Protein AF-A0A7C3YK26-F1 (afdb_monomer_lite)

Foldseek 3Di:
DPDLCPPPDDDPPPPHAQAAQDALVVLVVDDDRNPDDSRHPDDNCVVVVVVVVVCVVSVD

Radius of gyration: 14.01 Å; chains: 1; bounding box: 30×23×40 Å

Structure (mmCIF, N/CA/C/O backbone):
data_AF-A0A7C3YK26-F1
#
_entry.id   AF-A0A7C3YK26-F1
#
loop_
_atom_site.group_PDB
_atom_site.id
_atom_site.type_symbol
_atom_site.label_atom_id
_atom_site.label_alt_id
_atom_site.label_comp_id
_atom_site.label_asym_id
_atom_site.label_entity_id
_atom_site.label_seq_id
_atom_site.pdbx_PDB_ins_code
_atom_site.Cartn_x
_atom_site.Cartn_y
_atom_site.Cartn_z
_atom_site.occupancy
_atom_site.B_iso_or_equiv
_atom_site.auth_seq_id
_atom_site.auth_comp_id
_atom_site.auth_asym_id
_a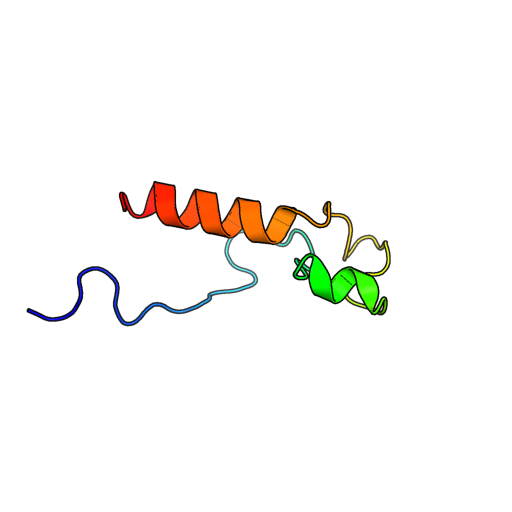tom_site.auth_atom_id
_atom_site.pdbx_PDB_model_num
ATOM 1 N N . ALA A 1 1 ? -13.558 9.089 27.919 1.00 59.66 1 ALA A N 1
ATOM 2 C CA . ALA A 1 1 ? -13.407 7.822 27.179 1.00 59.66 1 ALA A CA 1
ATOM 3 C C . ALA A 1 1 ? -12.254 7.990 26.199 1.00 59.66 1 ALA A C 1
ATOM 5 O O . ALA A 1 1 ? -12.236 8.994 25.496 1.00 59.66 1 ALA A O 1
ATOM 6 N N . GLN A 1 2 ? -11.274 7.085 26.220 1.00 54.09 2 GLN A N 1
ATOM 7 C CA . GLN A 1 2 ? -10.192 7.028 25.228 1.00 54.09 2 GLN A CA 1
ATOM 8 C C . GLN A 1 2 ? -10.797 6.768 23.834 1.00 54.09 2 GLN A C 1
ATOM 10 O O . GLN A 1 2 ? -11.909 6.246 23.744 1.00 54.09 2 GLN A O 1
ATOM 15 N N . SER A 1 3 ? -10.099 7.178 22.772 1.00 62.09 3 SER A N 1
ATOM 16 C CA . SER A 1 3 ? -10.613 7.163 21.397 1.00 62.09 3 SER A CA 1
ATOM 17 C C . SER A 1 3 ? -11.248 5.831 20.977 1.00 62.09 3 SER A C 1
ATOM 19 O O . SER A 1 3 ? -10.756 4.763 21.331 1.00 62.09 3 SER A O 1
ATOM 21 N N . LYS A 1 4 ? -12.296 5.909 20.140 1.00 63.97 4 LYS A N 1
ATOM 22 C CA . LYS A 1 4 ? -12.876 4.748 19.444 1.00 63.97 4 LYS A CA 1
ATOM 23 C C . LYS A 1 4 ? -11.930 4.138 18.400 1.00 63.97 4 LYS A C 1
ATOM 25 O O . LYS A 1 4 ? -12.168 3.012 17.994 1.00 63.97 4 LYS A O 1
ATOM 30 N N . LEU A 1 5 ? -10.893 4.867 17.972 1.00 75.88 5 LEU A N 1
ATOM 31 C CA . LEU A 1 5 ? -9.930 4.457 16.937 1.00 75.88 5 LEU A CA 1
ATOM 32 C C . LEU A 1 5 ? -8.518 5.047 17.159 1.00 75.88 5 LEU A C 1
ATOM 34 O O . LEU A 1 5 ? -7.756 5.215 16.215 1.00 75.88 5 LEU A O 1
ATOM 38 N N . MET A 1 6 ? -8.139 5.431 18.385 1.00 83.62 6 MET A N 1
ATOM 39 C CA . MET A 1 6 ? -6.766 5.873 18.684 1.00 83.62 6 MET A CA 1
ATOM 40 C C . MET A 1 6 ? -6.198 5.181 19.927 1.00 83.62 6 MET A C 1
ATOM 42 O O . MET A 1 6 ? -6.887 5.112 20.950 1.00 83.62 6 MET A O 1
ATOM 46 N N . PRO A 1 7 ? -4.919 4.773 19.870 1.00 86.44 7 PRO A N 1
ATOM 47 C CA . PRO A 1 7 ? -4.000 4.963 18.735 1.00 86.44 7 PRO A CA 1
ATOM 48 C C . PRO A 1 7 ? -4.303 4.031 17.540 1.00 86.44 7 PRO A C 1
ATOM 50 O O . PRO A 1 7 ? -4.687 2.883 17.735 1.00 86.44 7 PRO A O 1
ATOM 53 N N . THR A 1 8 ? -4.150 4.548 16.314 1.00 87.12 8 THR A N 1
ATOM 54 C CA . THR A 1 8 ? -4.153 3.752 15.071 1.00 87.12 8 THR A CA 1
ATOM 55 C C . THR A 1 8 ? -2.710 3.578 14.615 1.00 87.12 8 T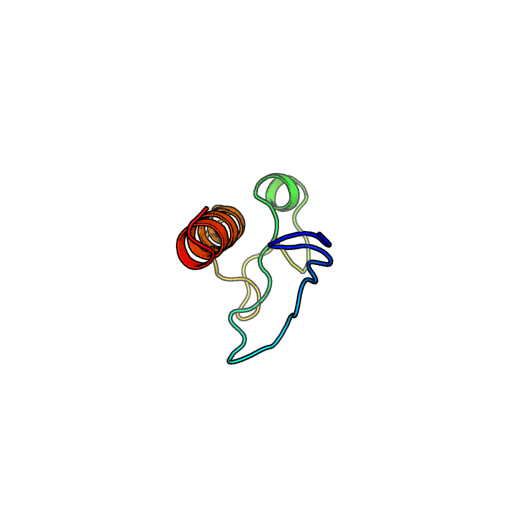HR A C 1
ATOM 57 O O . THR A 1 8 ? -1.932 4.531 14.649 1.00 87.12 8 THR A O 1
ATOM 60 N N . PHE A 1 9 ? -2.366 2.369 14.178 1.00 91.06 9 PHE A N 1
ATOM 61 C CA . PHE A 1 9 ? -1.040 2.023 13.680 1.00 91.06 9 PHE A CA 1
ATOM 62 C C . PHE A 1 9 ? -1.148 1.423 12.282 1.00 91.06 9 PHE A C 1
ATOM 64 O O . PHE A 1 9 ? -2.108 0.714 11.983 1.00 91.06 9 PHE A O 1
ATOM 71 N N . ILE A 1 10 ? -0.137 1.671 11.453 1.00 90.56 10 ILE A N 1
ATOM 72 C CA . ILE A 1 10 ? 0.017 0.995 10.168 1.00 90.56 10 ILE A CA 1
ATOM 73 C C . ILE A 1 10 ? 0.797 -0.294 10.411 1.00 90.56 10 ILE A C 1
ATOM 75 O O . ILE A 1 10 ? 1.923 -0.254 10.903 1.00 90.56 10 ILE A O 1
ATOM 79 N N . ILE A 1 11 ? 0.178 -1.433 10.099 1.00 93.81 11 ILE A N 1
ATOM 80 C CA . ILE A 1 11 ? 0.824 -2.745 10.149 1.00 93.81 11 ILE A CA 1
ATOM 81 C C . ILE A 1 11 ? 1.021 -3.231 8.717 1.00 93.81 11 ILE A C 1
ATOM 83 O O . ILE A 1 11 ? 0.056 -3.480 7.996 1.00 93.81 11 ILE A O 1
ATOM 87 N N . GLU A 1 12 ? 2.277 -3.375 8.319 1.00 94.56 12 GLU A N 1
ATOM 88 C CA . GLU A 1 12 ? 2.663 -3.827 6.984 1.00 94.56 12 GLU A CA 1
ATOM 89 C C . GLU A 1 12 ? 3.007 -5.320 6.975 1.00 94.56 12 GLU A C 1
ATOM 91 O O . GLU A 1 12 ? 3.231 -5.928 8.022 1.00 94.56 12 GLU A O 1
ATOM 96 N N . LEU A 1 13 ? 3.041 -5.923 5.778 1.00 94.81 13 LEU A N 1
ATOM 97 C CA . LEU A 1 13 ? 3.360 -7.345 5.561 1.00 94.81 13 LEU A CA 1
ATOM 98 C C . LEU A 1 13 ? 2.505 -8.324 6.395 1.00 94.81 13 LEU A C 1
ATOM 100 O O . LEU A 1 13 ? 2.908 -9.460 6.651 1.00 94.81 13 LEU A O 1
ATOM 104 N N . ALA A 1 14 ? 1.305 -7.903 6.797 1.00 94.69 14 ALA A N 1
ATOM 105 C CA . ALA A 1 14 ? 0.349 -8.735 7.509 1.00 94.69 14 ALA A CA 1
ATOM 106 C C . ALA A 1 14 ? -0.588 -9.450 6.528 1.00 94.69 14 ALA A C 1
ATOM 108 O O . ALA A 1 14 ? -1.109 -8.847 5.593 1.00 94.69 14 ALA A O 1
ATOM 109 N N . ASN A 1 15 ? -0.837 -10.741 6.766 1.00 94.06 15 ASN A N 1
ATOM 110 C CA . ASN A 1 15 ? -1.783 -11.591 6.021 1.00 94.06 15 ASN A CA 1
ATOM 111 C C . ASN A 1 15 ? -1.481 -11.796 4.519 1.00 94.06 15 ASN A C 1
ATOM 113 O O . ASN A 1 15 ? -2.171 -12.569 3.857 1.00 94.06 15 ASN A O 1
ATOM 117 N N . GLY A 1 16 ? -0.449 -11.149 3.976 1.00 93.94 16 GLY A N 1
ATOM 118 C CA . GLY A 1 16 ? -0.025 -11.267 2.586 1.00 93.94 16 GLY A CA 1
ATOM 119 C C . GLY A 1 16 ? 0.944 -10.156 2.180 1.00 93.94 16 GLY A C 1
ATOM 120 O O . GLY A 1 16 ? 1.237 -9.244 2.949 1.00 93.94 16 GLY A O 1
ATOM 121 N N . CYS A 1 17 ? 1.449 -10.233 0.947 1.00 95.00 17 CYS A N 1
ATOM 122 C CA . CYS A 1 17 ? 2.296 -9.200 0.357 1.00 95.00 17 CYS A CA 1
ATOM 123 C C . CYS A 1 17 ? 1.957 -9.035 -1.127 1.00 95.00 17 CYS A C 1
ATOM 125 O O . CYS A 1 17 ? 2.147 -9.949 -1.933 1.00 95.00 17 CYS A O 1
ATOM 127 N N . VAL A 1 18 ? 1.447 -7.857 -1.486 1.00 94.62 18 VAL A N 1
ATOM 128 C CA . VAL A 1 18 ? 1.106 -7.497 -2.873 1.00 94.62 18 VAL A CA 1
ATOM 129 C C . VAL A 1 18 ? 2.167 -6.619 -3.536 1.00 94.62 18 VAL A C 1
ATOM 131 O O . VAL A 1 18 ? 2.093 -6.394 -4.747 1.00 94.62 18 VAL A O 1
ATOM 134 N N . GLY A 1 19 ? 3.203 -6.236 -2.789 1.00 95.62 19 GLY A N 1
ATOM 135 C CA . GLY A 1 19 ? 4.245 -5.315 -3.223 1.00 95.62 19 GLY A CA 1
ATOM 136 C C . GLY A 1 19 ? 4.081 -3.921 -2.621 1.00 95.62 19 GLY A C 1
ATOM 137 O O . GLY A 1 19 ? 3.322 -3.740 -1.671 1.00 95.62 19 GLY A O 1
ATOM 138 N N . TYR A 1 20 ? 4.795 -2.958 -3.194 1.00 97.00 20 TYR A N 1
ATOM 139 C CA . TYR A 1 20 ? 4.703 -1.547 -2.853 1.00 97.00 20 TYR A CA 1
ATOM 140 C C . TYR A 1 20 ? 3.342 -0.974 -3.239 1.00 97.00 20 TYR A C 1
ATOM 142 O O . TYR A 1 20 ? 2.750 -1.346 -4.257 1.00 97.00 20 TYR A O 1
ATOM 150 N N . ILE A 1 21 ? 2.864 -0.053 -2.404 1.00 96.81 21 ILE A N 1
ATOM 151 C CA . ILE A 1 21 ? 1.620 0.688 -2.609 1.00 96.81 21 ILE A CA 1
ATOM 152 C C . ILE A 1 21 ? 1.936 2.185 -2.468 1.00 96.81 21 ILE A C 1
ATOM 154 O O . ILE A 1 21 ? 1.648 2.774 -1.425 1.00 96.81 21 ILE A O 1
ATOM 158 N N . PRO A 1 22 ? 2.590 2.803 -3.469 1.00 96.38 22 PRO A N 1
ATOM 159 C CA . PRO A 1 22 ? 2.915 4.222 -3.415 1.00 96.38 22 PRO A CA 1
ATOM 160 C C . PRO A 1 22 ? 1.651 5.084 -3.452 1.00 96.38 22 PRO A C 1
ATOM 162 O O . PRO A 1 22 ? 0.585 4.645 -3.896 1.00 96.38 22 PRO A O 1
ATOM 165 N N . THR A 1 23 ? 1.781 6.340 -3.035 1.00 95.69 23 THR A N 1
ATOM 166 C CA . THR A 1 23 ? 0.759 7.355 -3.313 1.00 95.69 23 THR A CA 1
ATOM 167 C C . THR A 1 23 ? 0.738 7.682 -4.807 1.00 95.69 23 THR A C 1
ATOM 169 O O . THR A 1 23 ? 1.740 7.513 -5.502 1.00 95.69 23 THR A O 1
ATOM 172 N N . GLU A 1 24 ? -0.386 8.191 -5.316 1.00 95.56 24 GLU A N 1
ATOM 173 C CA . GLU A 1 24 ? -0.499 8.587 -6.729 1.00 95.56 24 GLU A CA 1
ATOM 174 C C . GLU A 1 24 ? 0.534 9.665 -7.110 1.00 95.56 24 GLU A C 1
ATOM 176 O O . GLU A 1 24 ? 1.118 9.607 -8.189 1.00 95.56 24 GLU A O 1
ATOM 181 N N . GLU A 1 25 ? 0.838 10.588 -6.192 1.00 95.81 25 GLU A N 1
ATOM 182 C CA . GLU A 1 25 ? 1.887 11.599 -6.368 1.00 95.81 25 GLU A CA 1
ATOM 183 C C 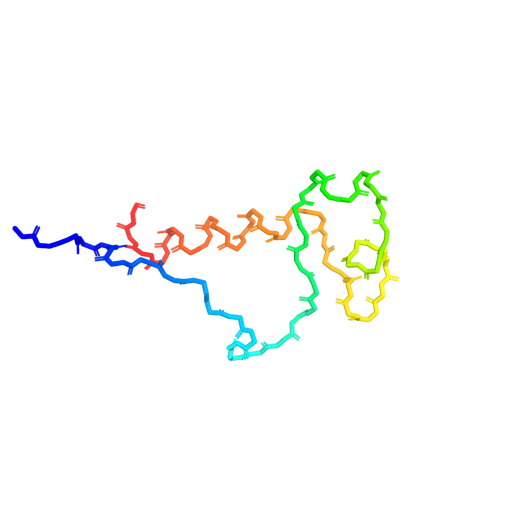. GLU A 1 25 ? 3.292 10.984 -6.457 1.00 95.81 25 GLU A C 1
ATOM 185 O O . GLU A 1 25 ? 4.096 11.421 -7.280 1.00 95.81 25 GLU A O 1
ATOM 190 N N . ALA A 1 26 ? 3.593 9.941 -5.675 1.00 96.19 26 ALA A N 1
ATOM 191 C CA . ALA A 1 26 ? 4.910 9.302 -5.694 1.00 96.19 26 ALA A CA 1
ATOM 192 C C . ALA A 1 26 ? 5.251 8.713 -7.073 1.00 96.19 26 ALA A C 1
ATOM 194 O O . ALA A 1 26 ? 6.413 8.738 -7.482 1.00 96.19 26 ALA A O 1
ATOM 195 N N . PHE A 1 27 ? 4.253 8.251 -7.835 1.00 95.56 27 PHE A N 1
ATOM 196 C CA . PHE A 1 27 ? 4.466 7.766 -9.204 1.00 95.56 27 PHE A CA 1
ATOM 197 C C . PHE A 1 27 ? 5.014 8.839 -10.155 1.00 95.56 27 PHE A C 1
ATOM 199 O O . PHE A 1 27 ? 5.694 8.486 -11.115 1.00 95.56 27 PHE A O 1
ATOM 206 N N . LEU A 1 28 ? 4.787 10.131 -9.892 1.00 95.25 28 LEU A N 1
ATOM 207 C CA . LEU A 1 28 ? 5.350 11.220 -10.703 1.00 95.25 28 LEU A CA 1
ATOM 208 C C . LEU A 1 28 ? 6.879 11.302 -10.589 1.00 95.25 28 LEU A C 1
ATOM 210 O O . LEU A 1 28 ? 7.533 11.817 -11.494 1.00 95.25 28 LEU A O 1
ATOM 214 N N . GLY A 1 29 ? 7.442 10.803 -9.484 1.00 94.94 29 GLY A N 1
ATOM 215 C CA . GLY A 1 29 ? 8.882 10.791 -9.231 1.00 94.94 29 GLY A CA 1
ATOM 216 C C . GLY A 1 29 ? 9.620 9.571 -9.790 1.00 94.94 29 GLY A C 1
ATOM 217 O O . GLY A 1 29 ? 10.840 9.630 -9.928 1.00 94.94 29 GLY A O 1
ATOM 218 N N . GLY A 1 30 ? 8.908 8.488 -10.124 1.00 93.62 30 GLY A N 1
ATOM 219 C CA . GLY A 1 30 ? 9.521 7.206 -10.499 1.00 93.62 30 GLY A CA 1
ATOM 220 C C . GLY A 1 30 ? 10.363 6.575 -9.377 1.00 93.62 30 GLY A C 1
ATOM 221 O O . GLY A 1 30 ? 10.356 7.043 -8.233 1.00 93.62 30 GLY A O 1
ATOM 222 N N . GLY A 1 31 ? 11.066 5.484 -9.688 1.00 94.62 31 GLY A N 1
ATOM 223 C CA . GLY A 1 31 ? 11.992 4.812 -8.770 1.00 94.62 31 GLY A CA 1
ATOM 224 C C . GLY A 1 31 ? 11.538 3.433 -8.292 1.00 94.62 31 GLY A C 1
ATOM 225 O O . GLY A 1 31 ? 10.530 2.889 -8.721 1.00 94.62 31 GLY A O 1
ATOM 226 N N . TYR A 1 32 ? 12.309 2.836 -7.378 1.00 95.69 32 TYR A N 1
ATOM 227 C CA . TYR A 1 32 ? 12.194 1.410 -7.034 1.00 95.69 32 TYR A CA 1
ATOM 228 C C . TYR A 1 32 ? 10.789 0.960 -6.591 1.00 95.69 32 TYR A C 1
ATOM 230 O O . TYR A 1 32 ? 10.382 -0.172 -6.854 1.00 95.69 32 TYR A O 1
ATOM 238 N N . GLU A 1 33 ? 10.052 1.837 -5.914 1.00 96.06 33 GLU A N 1
ATOM 239 C CA . GLU A 1 33 ? 8.735 1.528 -5.353 1.00 96.06 33 GLU A CA 1
ATOM 240 C C . GLU A 1 33 ? 7.594 1.800 -6.342 1.00 96.06 33 GLU A C 1
ATOM 242 O O . GLU A 1 33 ? 6.509 1.242 -6.186 1.00 96.06 33 GLU A O 1
ATOM 247 N N . THR A 1 34 ? 7.819 2.619 -7.370 1.00 96.50 34 THR A N 1
ATOM 248 C CA . THR A 1 34 ? 6.800 3.123 -8.312 1.00 96.50 34 THR A CA 1
ATOM 249 C C . THR A 1 34 ? 7.001 2.613 -9.740 1.00 96.50 34 THR A C 1
ATOM 251 O O . THR A 1 34 ? 6.037 2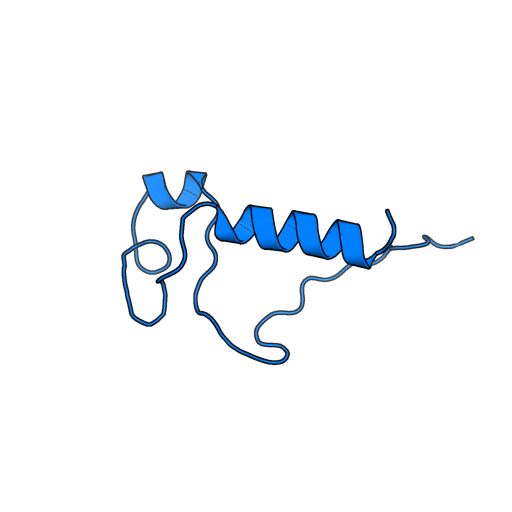.538 -10.504 1.00 96.50 34 THR A O 1
ATOM 254 N N . ASP A 1 35 ? 8.215 2.201 -10.101 1.00 95.50 35 ASP A N 1
ATOM 255 C CA . ASP A 1 35 ? 8.521 1.577 -11.382 1.00 95.50 35 ASP A CA 1
ATOM 256 C C . ASP A 1 35 ? 7.949 0.156 -11.436 1.00 95.50 35 ASP A C 1
ATOM 258 O O . ASP A 1 35 ? 8.043 -0.626 -10.485 1.00 95.50 35 ASP A O 1
ATOM 262 N N . LEU A 1 36 ? 7.367 -0.201 -12.584 1.00 95.06 36 LEU A N 1
ATOM 263 C CA . LEU A 1 36 ? 6.666 -1.470 -12.743 1.00 95.06 36 LEU A CA 1
ATOM 264 C C . LEU A 1 36 ? 7.613 -2.668 -12.549 1.00 95.06 36 LEU A C 1
ATOM 266 O O . LEU A 1 36 ? 8.531 -2.906 -13.333 1.00 95.06 36 LEU A O 1
ATOM 270 N N . ALA A 1 37 ? 7.331 -3.478 -11.534 1.00 95.00 37 ALA A N 1
ATOM 271 C CA . ALA A 1 37 ? 8.088 -4.663 -11.158 1.00 95.00 37 ALA A CA 1
ATOM 272 C C . ALA A 1 37 ? 7.167 -5.733 -10.555 1.00 95.00 37 ALA A C 1
ATOM 274 O O . ALA A 1 37 ? 6.030 -5.476 -10.168 1.00 95.00 37 ALA A O 1
ATOM 275 N N . ARG A 1 38 ? 7.661 -6.962 -10.363 1.00 94.25 38 ARG A N 1
ATOM 276 C CA . ARG A 1 38 ? 6.892 -7.996 -9.635 1.00 94.25 38 ARG A CA 1
ATOM 277 C C . ARG A 1 38 ? 6.484 -7.525 -8.225 1.00 94.25 38 ARG A C 1
ATOM 279 O O . ARG A 1 38 ? 5.408 -7.891 -7.735 1.00 94.25 38 ARG A O 1
ATOM 286 N N . SER A 1 39 ? 7.348 -6.728 -7.599 1.00 93.25 39 SER A N 1
ATOM 287 C CA . SER A 1 39 ? 7.164 -6.073 -6.302 1.00 93.25 39 SER A CA 1
ATOM 288 C C . SER A 1 39 ? 6.420 -4.739 -6.376 1.00 93.25 39 SER A C 1
ATOM 290 O O . SER A 1 39 ? 6.069 -4.232 -5.324 1.00 93.25 39 SER A O 1
ATOM 292 N N . SER A 1 40 ? 6.144 -4.179 -7.554 1.00 94.62 40 SER A N 1
ATOM 293 C CA . SER A 1 40 ? 5.370 -2.943 -7.716 1.00 94.62 40 SER A CA 1
ATOM 294 C C . SER A 1 40 ? 4.539 -3.023 -8.995 1.00 94.62 40 SER A C 1
ATOM 296 O O . SER A 1 40 ? 5.020 -2.789 -10.097 1.00 94.62 40 SER A O 1
ATOM 298 N N . LYS A 1 41 ? 3.300 -3.502 -8.857 1.00 95.38 41 LYS A N 1
ATOM 299 C CA . LYS A 1 41 ? 2.442 -3.925 -9.986 1.00 95.38 41 LYS A CA 1
ATOM 300 C C . LYS A 1 41 ? 0.999 -3.446 -9.888 1.00 95.38 41 LYS A C 1
ATOM 302 O O . LYS A 1 41 ? 0.155 -3.858 -10.680 1.00 95.38 41 LYS A O 1
ATOM 307 N N . LEU A 1 42 ? 0.696 -2.670 -8.857 1.00 95.94 42 LEU A N 1
ATOM 308 C CA . LEU A 1 42 ? -0.647 -2.176 -8.611 1.00 95.94 42 LEU A CA 1
ATOM 309 C C . LEU A 1 42 ? -0.858 -0.865 -9.362 1.00 95.94 42 LEU A C 1
ATOM 311 O O . LEU A 1 42 ? 0.091 -0.147 -9.666 1.00 95.94 42 LEU A O 1
ATOM 315 N N . ILE A 1 43 ? -2.117 -0.559 -9.664 1.00 95.94 43 ILE A N 1
ATOM 316 C CA . ILE A 1 43 ? -2.472 0.727 -10.263 1.00 95.94 43 ILE A CA 1
ATOM 317 C C . ILE A 1 43 ? -2.183 1.872 -9.275 1.00 95.94 43 ILE A C 1
ATOM 319 O O . ILE A 1 43 ? -2.322 1.655 -8.068 1.00 95.94 43 ILE A O 1
ATOM 323 N N . PRO A 1 44 ? -1.893 3.101 -9.745 1.00 95.50 44 PRO A N 1
ATOM 324 C CA . PRO A 1 44 ? -1.598 4.235 -8.862 1.00 95.50 44 PRO A CA 1
ATOM 325 C C . PRO A 1 44 ? -2.661 4.526 -7.791 1.00 95.50 44 PRO A C 1
ATOM 327 O O . PRO A 1 44 ? -2.347 4.997 -6.705 1.00 95.50 44 PRO A O 1
ATOM 330 N N . LYS A 1 45 ? -3.923 4.167 -8.057 1.00 97.25 45 LYS A N 1
ATOM 331 C CA . LYS A 1 45 ? -5.053 4.349 -7.131 1.00 97.25 45 LYS A CA 1
ATOM 332 C C . LYS A 1 45 ? -5.146 3.304 -6.013 1.00 97.25 45 LYS A C 1
ATOM 334 O O . LYS A 1 45 ? -6.029 3.406 -5.165 1.00 97.25 45 LYS A O 1
ATOM 339 N N . ALA A 1 46 ? -4.286 2.285 -6.001 1.00 97.00 46 ALA A N 1
ATOM 340 C CA . ALA A 1 46 ? -4.400 1.174 -5.059 1.00 97.00 46 ALA A CA 1
ATOM 341 C C . ALA A 1 46 ? -4.276 1.613 -3.591 1.00 97.00 46 ALA A C 1
ATOM 343 O O . ALA A 1 46 ? -5.021 1.102 -2.757 1.00 97.00 46 ALA A O 1
ATOM 344 N N . GLY A 1 47 ? -3.403 2.580 -3.282 1.00 95.38 47 GLY A N 1
ATOM 345 C CA . GLY A 1 47 ? -3.274 3.129 -1.927 1.00 95.38 47 GLY A CA 1
ATOM 346 C C . GLY A 1 47 ? -4.580 3.737 -1.421 1.00 95.38 47 GLY A C 1
ATOM 347 O O . GLY A 1 47 ? -5.058 3.373 -0.348 1.00 95.38 47 GLY A O 1
ATOM 348 N N . GLU A 1 48 ? -5.219 4.571 -2.241 1.00 96.56 48 GLU A N 1
ATOM 349 C CA . GLU A 1 48 ? -6.505 5.188 -1.903 1.00 96.56 48 GLU A CA 1
ATOM 350 C C . GLU A 1 48 ? -7.610 4.139 -1.726 1.00 96.56 48 GLU A C 1
ATOM 352 O O . GLU A 1 48 ? -8.387 4.192 -0.777 1.00 96.56 48 GLU A O 1
ATOM 357 N N . MET A 1 49 ? -7.649 3.118 -2.586 1.00 97.12 49 MET A N 1
ATOM 358 C CA . MET A 1 49 ? -8.610 2.019 -2.448 1.00 97.12 49 MET A CA 1
ATO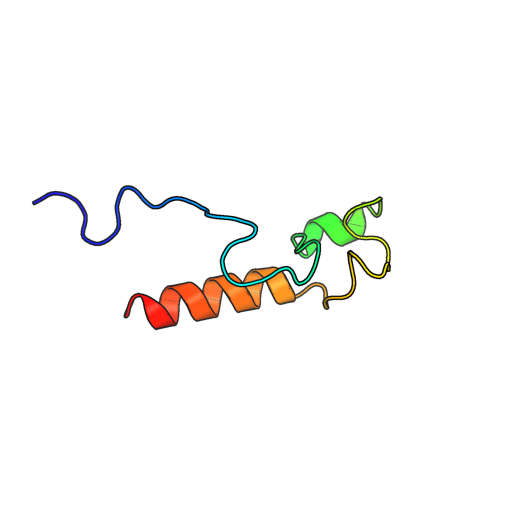M 359 C C . MET A 1 49 ? -8.447 1.264 -1.118 1.00 97.12 49 MET A C 1
ATOM 3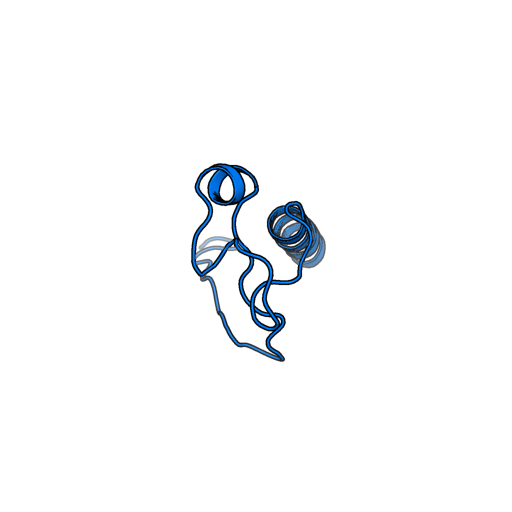61 O O . MET A 1 49 ? -9.448 0.891 -0.504 1.00 97.12 49 MET A O 1
ATOM 365 N N . VAL A 1 50 ? -7.209 1.052 -0.654 1.00 95.31 50 VAL A N 1
ATOM 366 C CA . VAL A 1 50 ? -6.929 0.426 0.651 1.00 95.31 50 VAL A CA 1
ATOM 367 C C . VAL A 1 50 ? -7.419 1.311 1.795 1.00 95.31 50 VAL A C 1
ATOM 369 O O . VAL A 1 50 ? -8.038 0.798 2.730 1.00 95.31 50 VAL A O 1
ATOM 372 N N . VAL A 1 51 ? -7.197 2.625 1.717 1.00 93.31 51 VAL A N 1
ATOM 373 C CA . VAL A 1 51 ? -7.682 3.585 2.722 1.00 93.31 51 VAL A CA 1
ATOM 374 C C . VAL A 1 51 ? -9.206 3.564 2.793 1.00 93.31 51 VAL A C 1
ATOM 376 O O . VAL A 1 51 ? -9.756 3.341 3.871 1.00 93.31 51 VAL A O 1
ATOM 379 N N . GLN A 1 52 ? -9.893 3.700 1.656 1.00 95.62 52 GLN A N 1
ATOM 380 C CA . GLN A 1 52 ? -11.358 3.698 1.604 1.00 95.62 52 GLN A CA 1
ATOM 381 C C . GLN A 1 52 ? -11.944 2.403 2.164 1.00 95.62 52 GLN A C 1
ATOM 383 O O . GLN A 1 52 ? -12.858 2.434 2.988 1.00 95.62 52 GLN A O 1
ATOM 388 N N . LYS A 1 53 ? -11.367 1.253 1.793 1.00 95.56 53 LYS A N 1
ATOM 389 C CA . LYS A 1 53 ? -11.819 -0.031 2.330 1.00 95.56 53 LYS A CA 1
ATOM 390 C C . LYS A 1 53 ? -11.551 -0.163 3.828 1.00 95.56 53 LYS A C 1
ATOM 392 O O . LYS A 1 53 ? -12.369 -0.738 4.536 1.00 95.56 53 LYS A O 1
ATOM 397 N N . SER A 1 54 ? -10.436 0.371 4.324 1.00 92.69 54 SER A N 1
ATOM 398 C CA . SER A 1 54 ? -10.125 0.365 5.758 1.00 92.69 54 SER A CA 1
ATOM 399 C C . SER A 1 54 ? -11.125 1.205 6.553 1.00 92.69 54 SER A C 1
ATOM 401 O O . SER A 1 54 ? -11.602 0.748 7.585 1.00 92.69 54 SER A O 1
ATOM 403 N N . ILE A 1 55 ? -11.495 2.390 6.058 1.00 91.31 55 ILE A N 1
ATOM 404 C CA . ILE A 1 55 ? -12.514 3.252 6.680 1.00 91.31 55 ILE A CA 1
ATOM 405 C C . ILE A 1 55 ? -13.871 2.536 6.712 1.00 91.31 55 ILE A C 1
ATOM 407 O O . ILE A 1 55 ? -14.487 2.459 7.775 1.00 91.31 55 ILE A O 1
ATOM 411 N N . GLU A 1 56 ? -14.285 1.933 5.590 1.00 94.12 56 GLU A N 1
ATOM 412 C CA . GLU A 1 56 ? -15.518 1.136 5.497 1.00 94.12 56 GLU A CA 1
ATOM 413 C C . GLU A 1 56 ? -15.539 0.011 6.547 1.00 94.12 56 GLU A C 1
ATOM 415 O O . GLU A 1 56 ? -16.523 -0.163 7.264 1.00 94.12 56 GLU A O 1
ATOM 420 N N . LEU A 1 57 ? -14.433 -0.728 6.691 1.00 92.19 57 LEU A N 1
ATOM 421 C CA . LEU A 1 57 ? -14.314 -1.825 7.660 1.00 92.19 57 LEU A CA 1
ATOM 422 C C . LEU A 1 57 ? -14.353 -1.357 9.120 1.00 92.19 57 LEU A C 1
ATOM 424 O O . LEU A 1 57 ? -14.760 -2.120 9.997 1.00 92.19 57 LEU A O 1
ATOM 428 N N . LEU A 1 58 ? -13.945 -0.118 9.393 1.00 89.25 58 LEU A N 1
ATOM 429 C CA . LEU A 1 58 ? -14.019 0.481 10.725 1.00 89.25 58 LEU A CA 1
ATOM 430 C C . LEU A 1 58 ? -15.432 0.994 11.069 1.00 89.25 58 LEU A C 1
ATOM 432 O O . LEU A 1 58 ? -15.634 1.459 12.192 1.00 89.25 58 LEU A O 1
ATOM 436 N N . ASN A 1 59 ? -16.411 0.851 10.160 1.00 78.12 59 ASN A N 1
ATOM 437 C CA . ASN A 1 59 ? -17.778 1.380 10.273 1.00 78.12 59 ASN A CA 1
ATOM 438 C C . ASN A 1 59 ? -17.802 2.889 10.588 1.00 78.12 59 ASN A C 1
ATOM 440 O O . ASN A 1 59 ? -18.597 3.343 11.420 1.00 78.12 59 ASN A O 1
ATOM 444 N N . LEU A 1 60 ? -16.886 3.634 9.963 1.00 60.94 60 LEU A N 1
ATOM 445 C CA . LEU A 1 60 ? -16.829 5.095 9.991 1.00 60.94 60 LEU A CA 1
ATOM 446 C C . LEU A 1 60 ? -17.648 5.721 8.862 1.00 60.94 60 LEU A C 1
ATOM 448 O O . LEU A 1 60 ? -17.657 5.147 7.751 1.00 60.94 60 LEU A O 1
#

Secondary structure (DSSP, 8-state):
---SS-S-----S-S--------TTGGGG-STTTS-BTTB-S-TTHHHHHHHHHHHHTT-

pLDDT: mean 90.89, std 10.15, range [54.09, 97.25]

Sequence (60 aa):
AQSKLMPTFIIELANGCVGYIPTEEAFLGGGYETDLARSSKLIPKAGEMVVQKSIELLNL